Protein AF-A0A0R3Q0U9-F1 (afdb_monomer_lite)

Sequence (130 aa):
MTFQSTQISDSVWTILEEDIRGCFPISYLIIGDEKEYAFLALLIDTGCGNGNVYHYIKMQNIIRKKMLIVVNTHNHPEQTGGNFHFSTTGRDGLAHLVEDLCASGNDKYYTKLMNSNWHWEVKHLQGPQQ

Radius of gyration: 15.93 Å; chains: 1; bounding box: 51×30×42 Å

Secondary structure (DSSP, 8-state):
--EEEEE-SSSEEEEEE--TTS---EEEEEE--STTTTTEEEEE--TTSSS-HHHHHHTSTTTTTSEEEEE-SSS-HHHHTTGGGG-SSSTT---TTEEEEES-TT-TTGGG----S--------PPPP-

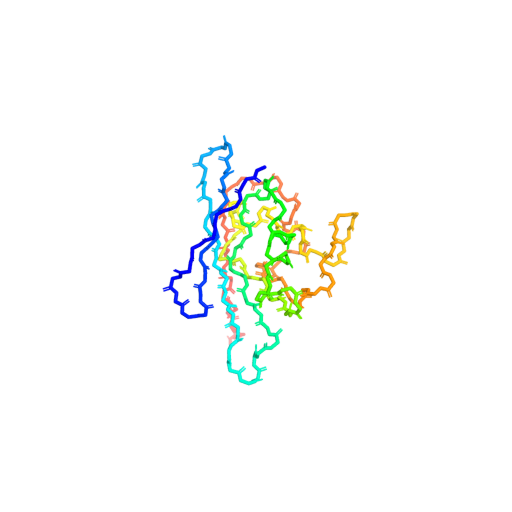InterPro domains:
  IPR001279 Metallo-beta-lactamase [PF00753] (41-116)
  IPR036866 Ribonuclease Z/Hydroxyacylglutathione hydrolase-like [G3DSA:3.60.15.10] (3-125)
  IPR036866 Ribonuclease Z/Hydroxyacylglutathione hydrolase-like [SSF56281] (4-89)

Foldseek 3Di:
DDWDWDDPDPFKIWIWDPDPVPPGAIKMKGADDPPVRNQEIEIEFQALLRDQSVVVQLPDPSNVRHAYEYAYPFLDSRRCNNVCCCDPDDPNDDNPRYPYHHYPPPDPCSVPDPDDDGDDDDDDPPPDDD

pLDDT: mean 77.1, std 18.7, range [39.69, 97.5]

Organism: Angiostrongylus costaricensis (NCBI:txid334426)

Structure (mmCIF, N/CA/C/O backbone):
data_AF-A0A0R3Q0U9-F1
#
_entry.id   AF-A0A0R3Q0U9-F1
#
loop_
_atom_site.group_PDB
_atom_site.id
_atom_site.type_symbol
_atom_site.label_atom_id
_atom_site.label_alt_id
_atom_site.label_comp_id
_atom_site.label_asym_id
_atom_site.label_entity_id
_atom_site.label_seq_id
_atom_site.pdbx_PDB_ins_code
_atom_site.Cartn_x
_atom_site.Cartn_y
_atom_site.Cartn_z
_atom_site.occupancy
_atom_site.B_iso_or_equiv
_atom_site.auth_seq_id
_atom_site.auth_comp_id
_atom_site.auth_asym_id
_atom_site.auth_atom_id
_atom_site.pdbx_PDB_model_num
ATOM 1 N N . MET A 1 1 ? 15.452 -4.931 -1.260 1.00 70.44 1 MET A N 1
ATOM 2 C CA . MET A 1 1 ? 14.932 -3.553 -1.327 1.00 70.44 1 MET A CA 1
ATOM 3 C C . MET A 1 1 ? 14.288 -3.203 -0.013 1.00 70.44 1 MET A C 1
ATOM 5 O O . MET A 1 1 ? 13.811 -4.108 0.669 1.00 70.44 1 MET A O 1
ATOM 9 N N . THR A 1 2 ? 14.352 -1.930 0.348 1.00 86.81 2 THR A N 1
ATOM 10 C CA . THR A 1 2 ? 13.971 -1.444 1.672 1.00 86.81 2 THR A CA 1
ATOM 11 C C . THR A 1 2 ? 12.712 -0.605 1.541 1.00 86.81 2 THR A C 1
ATOM 13 O O . THR A 1 2 ? 12.582 0.194 0.617 1.00 86.81 2 THR A O 1
ATOM 16 N N . PHE A 1 3 ? 11.788 -0.801 2.471 1.00 94.19 3 PHE A N 1
ATOM 17 C CA . PHE A 1 3 ? 10.667 0.103 2.670 1.00 94.19 3 PHE A CA 1
ATOM 18 C C . PHE A 1 3 ? 10.916 0.898 3.944 1.00 94.19 3 PHE A C 1
ATOM 20 O O . PHE A 1 3 ? 11.339 0.327 4.956 1.00 94.19 3 PHE A O 1
ATOM 27 N N . GLN A 1 4 ? 10.628 2.193 3.908 1.00 94.44 4 GLN A N 1
ATOM 28 C CA . GLN A 1 4 ? 10.645 3.045 5.090 1.00 94.44 4 GLN A CA 1
ATOM 29 C C . GLN A 1 4 ? 9.233 3.536 5.380 1.00 94.44 4 GLN A C 1
ATOM 31 O O . GLN A 1 4 ? 8.575 4.073 4.495 1.00 94.44 4 GLN A O 1
ATOM 36 N N . SER A 1 5 ? 8.771 3.380 6.617 1.00 94.44 5 SER A N 1
ATOM 37 C CA . SER A 1 5 ? 7.461 3.873 7.035 1.00 94.44 5 SER A CA 1
ATOM 38 C C . SER A 1 5 ? 7.604 5.048 7.989 1.00 94.44 5 SER A C 1
ATOM 40 O O . SER A 1 5 ? 8.389 4.970 8.933 1.00 94.44 5 SER A O 1
ATOM 42 N N . THR A 1 6 ? 6.817 6.103 7.799 1.00 95.94 6 THR A N 1
ATOM 43 C CA . THR A 1 6 ? 6.738 7.234 8.736 1.00 95.94 6 THR A CA 1
ATOM 44 C C . THR A 1 6 ? 5.290 7.468 9.131 1.00 95.94 6 THR A C 1
ATOM 46 O O . THR A 1 6 ? 4.412 7.551 8.276 1.00 95.94 6 THR A O 1
ATOM 49 N N . GLN A 1 7 ? 5.026 7.568 10.431 1.00 95.94 7 GLN A N 1
ATOM 50 C CA . GLN A 1 7 ? 3.703 7.925 10.925 1.00 95.94 7 GLN A CA 1
ATOM 51 C C . GLN A 1 7 ? 3.484 9.428 10.743 1.00 95.94 7 GLN A C 1
ATOM 53 O O . GLN A 1 7 ? 4.305 10.225 11.195 1.00 95.94 7 GLN A O 1
ATOM 58 N N . ILE A 1 8 ? 2.388 9.810 10.089 1.00 97.19 8 ILE A N 1
ATOM 59 C CA . ILE A 1 8 ? 2.038 11.220 9.845 1.00 97.19 8 ILE A CA 1
ATOM 60 C C . ILE A 1 8 ? 0.780 11.659 10.607 1.00 97.19 8 ILE A C 1
ATOM 62 O O . ILE A 1 8 ? 0.543 12.855 10.754 1.00 97.19 8 ILE A O 1
ATOM 66 N N . SER A 1 9 ? -0.001 10.709 11.125 1.00 95.75 9 SER A N 1
ATOM 67 C CA . SER A 1 9 ? -1.069 10.935 12.105 1.00 95.75 9 SER A CA 1
ATOM 68 C C . SER A 1 9 ? -1.344 9.657 12.908 1.00 95.75 9 SER A C 1
ATOM 70 O O . SER A 1 9 ? -0.760 8.607 12.631 1.00 95.75 9 SER A O 1
ATOM 72 N N . ASP A 1 10 ? -2.256 9.716 13.881 1.00 92.94 10 ASP A N 1
ATOM 73 C CA . ASP A 1 10 ? -2.622 8.569 14.728 1.00 92.94 10 ASP A CA 1
ATOM 74 C C . ASP A 1 10 ? -3.009 7.319 13.919 1.00 92.94 10 ASP A C 1
ATOM 76 O O . ASP A 1 10 ? -2.656 6.200 14.296 1.00 92.94 10 ASP A O 1
ATOM 80 N N . SER A 1 11 ? -3.658 7.510 12.769 1.00 93.81 11 SER A N 1
ATOM 81 C CA . SER A 1 11 ? -4.151 6.438 11.902 1.00 93.81 11 SER A CA 1
ATOM 82 C C . SER A 1 11 ? -3.480 6.372 10.528 1.00 93.81 11 SER A C 1
ATOM 84 O O . SER A 1 11 ? -3.794 5.461 9.763 1.00 93.81 11 SER A O 1
ATOM 86 N N . VAL A 1 12 ? -2.548 7.273 10.189 1.00 95.75 12 VAL A N 1
ATOM 87 C CA . VAL A 1 12 ? -1.976 7.355 8.832 1.00 95.75 12 VAL A CA 1
ATOM 88 C C . VAL A 1 12 ? -0.456 7.240 8.832 1.00 95.75 12 VAL A C 1
ATOM 90 O O . VAL A 1 12 ? 0.257 7.925 9.570 1.00 95.75 12 VAL A O 1
ATOM 93 N N . TRP A 1 13 ? 0.036 6.397 7.930 1.00 97.00 13 TRP A N 1
ATOM 94 C CA . TRP A 1 13 ? 1.447 6.152 7.676 1.00 97.00 13 TRP A CA 1
ATOM 95 C C . TRP A 1 13 ? 1.770 6.395 6.206 1.00 97.00 13 TRP A C 1
ATOM 97 O O . TRP A 1 13 ? 1.000 6.017 5.325 1.00 97.00 13 TRP A O 1
ATOM 107 N N . THR A 1 14 ? 2.930 6.977 5.932 1.00 97.25 14 THR A N 1
ATOM 108 C CA . THR A 1 14 ? 3.557 6.912 4.611 1.00 97.25 14 THR A CA 1
ATOM 109 C C . THR A 1 14 ? 4.457 5.689 4.544 1.00 97.25 14 THR A C 1
ATOM 111 O O . THR A 1 14 ? 5.051 5.293 5.549 1.00 97.25 14 THR A O 1
ATOM 114 N N . ILE A 1 15 ? 4.562 5.090 3.361 1.00 96.31 15 ILE A N 1
ATOM 115 C CA . ILE A 1 15 ? 5.492 4.007 3.050 1.00 96.31 15 ILE A CA 1
ATOM 116 C C . ILE A 1 15 ? 6.261 4.421 1.801 1.00 96.31 15 ILE A C 1
ATOM 118 O O . ILE A 1 15 ? 5.686 4.530 0.722 1.00 96.31 15 ILE A O 1
ATOM 122 N N . LEU A 1 16 ? 7.555 4.658 1.962 1.00 95.69 16 LEU A N 1
ATOM 123 C CA . LEU A 1 16 ? 8.487 4.940 0.883 1.00 95.69 16 LEU A CA 1
ATOM 124 C C . LEU A 1 16 ? 9.109 3.630 0.401 1.00 95.69 16 LEU A C 1
ATOM 126 O O . LEU A 1 16 ? 9.689 2.891 1.202 1.00 95.69 16 LEU A O 1
ATOM 130 N N . GLU A 1 17 ? 9.026 3.358 -0.898 1.00 94.25 17 GLU A N 1
ATOM 131 C CA . GLU A 1 17 ? 9.820 2.308 -1.535 1.00 94.25 17 GLU A CA 1
ATOM 132 C C . GLU A 1 17 ? 11.146 2.897 -2.026 1.00 94.25 17 GLU A C 1
ATOM 134 O O . GLU A 1 17 ? 11.174 3.765 -2.898 1.00 94.25 17 GLU A O 1
ATOM 139 N N . GLU A 1 18 ? 12.266 2.415 -1.485 1.00 90.44 18 GLU A N 1
ATOM 140 C CA . GLU A 1 18 ? 13.581 2.752 -2.026 1.00 90.44 18 GLU A CA 1
ATOM 141 C C . GLU A 1 18 ? 13.835 1.935 -3.290 1.00 90.44 18 GLU A C 1
ATOM 143 O O . GLU A 1 18 ? 14.299 0.789 -3.236 1.00 90.44 18 GLU A O 1
ATOM 148 N N . ASP A 1 19 ? 13.512 2.528 -4.436 1.00 80.12 19 ASP A N 1
ATOM 149 C CA . ASP A 1 19 ? 13.766 1.911 -5.724 1.00 80.12 19 ASP A CA 1
ATOM 150 C C . ASP A 1 19 ? 15.113 2.328 -6.333 1.00 80.12 19 ASP A C 1
ATOM 152 O O . ASP A 1 19 ? 15.623 3.430 -6.140 1.00 80.12 19 ASP A O 1
ATOM 156 N N . ILE A 1 20 ? 15.696 1.414 -7.107 1.00 78.44 20 ILE A N 1
ATOM 157 C CA . ILE A 1 20 ? 17.005 1.595 -7.755 1.00 78.44 20 ILE A CA 1
ATOM 158 C C . ILE A 1 20 ? 16.953 2.440 -9.041 1.00 78.44 20 ILE A C 1
ATOM 160 O O . ILE A 1 20 ? 17.987 2.675 -9.663 1.00 78.44 20 ILE A O 1
ATOM 164 N N . ARG A 1 21 ? 15.756 2.833 -9.487 1.00 78.75 21 ARG A N 1
ATOM 165 C CA . ARG A 1 21 ? 15.495 3.631 -10.696 1.00 78.75 21 ARG A CA 1
ATOM 166 C C . ARG A 1 21 ? 15.300 5.119 -10.379 1.00 78.75 21 ARG A C 1
ATOM 168 O O . ARG A 1 21 ? 15.266 5.921 -11.308 1.00 78.75 21 ARG A O 1
ATOM 175 N N . GLY A 1 22 ? 15.228 5.479 -9.098 1.00 82.38 22 GLY A N 1
ATOM 176 C CA . GLY A 1 22 ? 15.124 6.844 -8.605 1.00 82.38 22 GLY A CA 1
ATOM 177 C C . GLY A 1 22 ? 13.709 7.430 -8.604 1.00 82.38 22 GLY A C 1
ATOM 178 O O . GLY A 1 22 ? 13.596 8.652 -8.547 1.00 82.38 22 GLY A O 1
ATOM 179 N N . CYS A 1 23 ? 12.645 6.618 -8.689 1.00 84.38 23 CYS A N 1
ATOM 180 C CA . CYS A 1 23 ? 11.266 7.130 -8.644 1.00 84.38 23 CYS A CA 1
ATOM 181 C C . CYS A 1 23 ? 10.797 7.414 -7.206 1.00 84.38 23 CYS A C 1
ATOM 183 O O . CYS A 1 23 ? 10.090 8.393 -6.986 1.00 84.38 23 CYS A O 1
ATOM 185 N N . PHE A 1 24 ? 11.223 6.594 -6.242 1.00 90.88 24 PHE A N 1
ATOM 186 C CA . PHE A 1 24 ? 10.935 6.706 -4.810 1.00 90.88 24 PHE A CA 1
ATOM 187 C C . PHE A 1 24 ? 9.436 6.880 -4.498 1.00 90.88 24 PHE A C 1
ATOM 189 O O . PHE A 1 24 ? 9.052 7.879 -3.879 1.00 90.88 24 PHE A O 1
ATOM 196 N N . PRO A 1 25 ? 8.558 5.954 -4.936 1.00 92.69 25 PRO A N 1
ATOM 197 C CA . PRO A 1 25 ? 7.126 6.132 -4.761 1.00 92.69 25 PRO A CA 1
ATOM 198 C C . PRO A 1 25 ? 6.727 6.100 -3.288 1.00 92.69 25 PRO A C 1
ATOM 200 O O . PRO A 1 25 ? 7.261 5.335 -2.478 1.00 92.69 25 PRO A O 1
ATOM 203 N N . ILE A 1 26 ? 5.730 6.923 -2.972 1.00 95.56 26 ILE A N 1
ATOM 204 C CA . ILE A 1 26 ? 5.115 7.005 -1.652 1.00 95.56 26 ILE A CA 1
ATOM 205 C C . ILE A 1 26 ? 3.735 6.365 -1.736 1.00 95.56 26 ILE A C 1
ATOM 207 O O . ILE A 1 26 ? 2.898 6.779 -2.532 1.00 95.56 26 ILE A O 1
ATOM 211 N N . SER A 1 27 ? 3.497 5.374 -0.886 1.00 96.44 27 SER A N 1
ATOM 212 C CA . SER A 1 27 ? 2.169 4.825 -0.610 1.00 96.44 27 SER A CA 1
ATOM 213 C C . SER A 1 27 ? 1.647 5.375 0.717 1.00 96.44 27 SER A C 1
ATOM 215 O O . SER A 1 27 ? 2.433 5.687 1.618 1.00 96.44 27 SER A O 1
ATOM 217 N N . TYR A 1 28 ? 0.328 5.462 0.867 1.00 97.50 28 TYR A N 1
ATOM 218 C CA . TYR A 1 28 ? -0.304 5.811 2.142 1.00 97.50 28 TYR A CA 1
ATOM 219 C C . TYR A 1 28 ? -1.037 4.614 2.709 1.00 97.50 28 TYR A C 1
ATOM 221 O O . TYR A 1 28 ? -1.742 3.904 2.004 1.00 97.50 28 TYR A O 1
ATOM 229 N N . LEU A 1 29 ? -0.907 4.421 4.008 1.00 96.69 29 LEU A N 1
ATOM 230 C CA . LEU A 1 29 ? -1.579 3.373 4.740 1.00 96.69 29 LEU A CA 1
ATOM 231 C C . LEU A 1 29 ? -2.425 4.016 5.831 1.00 96.69 29 LEU A C 1
ATOM 233 O O . LEU A 1 29 ? -1.901 4.655 6.744 1.00 96.69 29 LEU A O 1
ATOM 237 N N . ILE A 1 30 ? -3.731 3.813 5.734 1.00 96.44 30 ILE A N 1
ATOM 238 C CA . ILE A 1 30 ? -4.732 4.364 6.636 1.00 96.44 30 ILE A CA 1
ATOM 239 C C . ILE A 1 30 ? -5.320 3.210 7.441 1.00 96.44 30 ILE A C 1
ATOM 241 O O . ILE A 1 30 ? -5.797 2.221 6.885 1.00 96.44 30 ILE A O 1
ATOM 245 N N . ILE A 1 31 ? -5.273 3.321 8.760 1.00 94.75 31 ILE A N 1
ATOM 246 C CA . ILE A 1 31 ? -5.758 2.308 9.688 1.00 94.75 31 ILE A CA 1
ATOM 247 C C . ILE A 1 31 ? -7.150 2.706 10.161 1.00 94.75 31 ILE A C 1
ATOM 249 O O . ILE A 1 31 ? -7.305 3.748 10.786 1.00 94.75 31 ILE A O 1
ATOM 253 N N . GLY A 1 32 ? -8.149 1.856 9.916 1.00 92.88 32 GLY A N 1
ATOM 254 C CA . GLY A 1 32 ? -9.473 2.056 10.494 1.00 92.88 32 GLY A CA 1
ATOM 255 C C . GLY A 1 32 ? -9.412 1.937 12.018 1.00 92.88 32 GLY A C 1
ATOM 256 O O . GLY A 1 32 ? -8.904 0.938 12.552 1.00 92.88 32 GLY A O 1
ATOM 257 N N . ASP A 1 33 ? -9.899 2.967 12.701 1.00 86.19 33 ASP A N 1
ATOM 258 C CA . ASP A 1 33 ? -9.901 3.136 14.156 1.00 86.19 33 ASP A CA 1
ATOM 259 C C . ASP A 1 33 ? -11.323 3.230 14.739 1.00 86.19 33 ASP A C 1
ATOM 261 O O . ASP A 1 33 ? -11.545 2.844 15.889 1.00 86.19 33 ASP A O 1
ATOM 265 N N . GLU A 1 34 ? -12.310 3.635 13.938 1.00 87.81 34 GLU A N 1
ATOM 266 C CA . GLU A 1 34 ? -13.722 3.541 14.298 1.00 87.81 34 GLU A CA 1
ATOM 267 C C . GLU A 1 34 ? -14.180 2.087 14.446 1.00 87.81 34 GLU A C 1
ATOM 269 O O . GLU A 1 34 ? -13.759 1.197 13.710 1.00 87.81 34 GLU A O 1
ATOM 274 N N . LYS A 1 35 ? -15.107 1.835 15.376 1.00 88.75 35 LYS A N 1
ATOM 275 C CA . LYS A 1 35 ? -15.573 0.481 15.724 1.00 88.75 35 LYS A CA 1
ATOM 276 C C . LYS A 1 35 ? -16.027 -0.344 14.511 1.00 88.75 35 LYS A C 1
ATOM 278 O O . LYS A 1 35 ? -15.776 -1.546 14.482 1.00 88.75 35 LYS A O 1
ATOM 283 N N . GLU A 1 36 ? -16.687 0.288 13.543 1.00 88.56 36 GLU A N 1
ATOM 284 C CA . GLU A 1 36 ? -17.160 -0.357 12.312 1.00 88.56 36 GLU A CA 1
ATOM 285 C C . GLU A 1 36 ? -16.015 -0.709 11.351 1.00 88.56 36 GLU A C 1
ATOM 287 O O . GLU A 1 36 ? -16.082 -1.732 10.684 1.00 88.56 36 GLU A O 1
ATOM 292 N N . TYR A 1 37 ? -14.923 0.059 11.348 1.00 87.38 37 TYR A N 1
ATOM 293 C CA . TYR A 1 37 ? -13.784 -0.110 10.437 1.00 87.38 37 TYR A CA 1
ATOM 294 C C . TYR A 1 37 ? -12.518 -0.621 11.140 1.00 87.38 37 TYR A C 1
ATOM 296 O O . TYR A 1 37 ? -11.461 -0.749 10.525 1.00 87.38 37 TYR A O 1
ATOM 304 N N . ALA A 1 38 ? -12.604 -0.979 12.424 1.00 89.81 38 ALA A N 1
ATOM 305 C CA . ALA A 1 38 ? -11.467 -1.383 13.250 1.00 89.81 38 ALA A CA 1
ATOM 306 C C . ALA A 1 38 ? -10.764 -2.659 12.753 1.00 89.81 38 ALA A C 1
ATOM 308 O O . ALA A 1 38 ? -9.637 -2.948 13.162 1.00 89.81 38 ALA A O 1
ATOM 309 N N . PHE A 1 39 ? -11.388 -3.433 11.865 1.00 89.19 39 PHE A N 1
ATOM 310 C CA . PHE A 1 39 ? -10.781 -4.601 11.223 1.00 89.19 39 PHE A CA 1
ATOM 311 C C . PHE A 1 39 ? -10.162 -4.294 9.851 1.00 89.19 39 PHE A C 1
ATOM 313 O O . PHE A 1 39 ? -9.533 -5.183 9.282 1.00 89.19 39 PHE A O 1
ATOM 320 N N . LEU A 1 40 ? -10.289 -3.063 9.344 1.00 91.62 40 LEU A N 1
ATOM 321 C CA . LEU A 1 40 ? -9.847 -2.646 8.014 1.00 91.62 40 LEU A CA 1
ATOM 322 C C . LEU A 1 40 ? -8.620 -1.734 8.058 1.00 91.62 40 LEU A C 1
ATOM 324 O O . LEU A 1 40 ? -8.344 -1.032 9.038 1.00 91.62 40 LEU A O 1
ATOM 328 N N . ALA A 1 41 ? -7.880 -1.757 6.959 1.00 94.75 41 ALA A N 1
ATOM 329 C CA . ALA A 1 41 ? -6.886 -0.768 6.593 1.00 94.75 41 ALA A CA 1
ATOM 330 C C . ALA A 1 41 ? -6.970 -0.507 5.081 1.00 94.75 41 ALA A C 1
ATOM 332 O O . ALA A 1 41 ? -7.238 -1.420 4.300 1.00 94.75 41 ALA A O 1
ATOM 333 N N . LEU A 1 42 ? -6.734 0.736 4.679 1.00 94.69 42 LEU A N 1
ATOM 334 C CA . LEU A 1 42 ? -6.703 1.174 3.289 1.00 94.69 42 LEU A CA 1
ATOM 335 C C . LEU A 1 42 ? -5.255 1.464 2.897 1.00 94.69 42 LEU A C 1
ATOM 337 O O . LEU A 1 42 ? -4.588 2.275 3.537 1.00 94.69 42 LEU A O 1
ATOM 341 N N . LEU A 1 43 ? -4.780 0.807 1.847 1.00 95.94 43 LEU A N 1
ATOM 342 C CA . LEU A 1 43 ? -3.519 1.115 1.189 1.00 95.94 43 LEU A CA 1
ATOM 343 C C . LEU A 1 43 ? -3.810 1.915 -0.084 1.00 95.94 43 LEU A C 1
ATOM 345 O O . LEU A 1 43 ? -4.555 1.457 -0.949 1.00 95.94 43 LEU A O 1
ATOM 349 N N . ILE A 1 44 ? -3.210 3.094 -0.193 1.00 96.12 44 ILE A N 1
ATOM 350 C CA . ILE A 1 44 ? -3.230 3.936 -1.383 1.00 96.12 44 ILE A CA 1
ATOM 351 C C . ILE A 1 44 ? -1.883 3.787 -2.078 1.00 96.12 44 ILE A C 1
ATOM 353 O O . ILE A 1 44 ? -0.853 4.120 -1.490 1.00 96.12 44 ILE A O 1
ATOM 357 N N . ASP A 1 45 ? -1.932 3.332 -3.326 1.00 94.62 45 ASP A N 1
ATOM 358 C CA . ASP A 1 45 ? -0.795 2.989 -4.175 1.00 94.62 45 ASP A CA 1
ATOM 359 C C . ASP A 1 45 ? 0.063 1.832 -3.636 1.00 94.62 45 ASP A C 1
ATOM 361 O O . ASP A 1 45 ? 0.041 1.476 -2.460 1.00 94.62 45 ASP A O 1
ATOM 365 N N . THR A 1 46 ? 0.779 1.161 -4.537 1.00 92.75 46 THR A N 1
ATOM 366 C CA . THR A 1 46 ? 1.528 -0.076 -4.234 1.00 92.75 46 THR A CA 1
ATOM 367 C C . THR A 1 46 ? 3.008 0.004 -4.588 1.00 92.75 46 THR A C 1
ATOM 369 O O . THR A 1 46 ? 3.722 -0.994 -4.474 1.00 92.75 46 THR A O 1
ATOM 372 N N . GLY A 1 47 ? 3.468 1.182 -5.008 1.00 92.69 47 GLY A N 1
ATOM 373 C CA . GLY A 1 47 ? 4.834 1.391 -5.458 1.00 92.69 47 GLY A CA 1
ATOM 374 C C . GLY A 1 47 ? 5.131 0.755 -6.818 1.00 92.69 47 GLY A C 1
ATOM 375 O O . GLY A 1 47 ? 4.247 0.265 -7.524 1.00 92.69 47 GLY A O 1
ATOM 376 N N . CYS A 1 48 ? 6.419 0.729 -7.146 1.00 90.25 48 CYS A N 1
ATOM 377 C CA . CYS A 1 48 ? 7.014 0.206 -8.373 1.00 90.25 48 CYS A CA 1
ATOM 378 C C . CYS A 1 48 ? 7.019 -1.334 -8.452 1.00 90.25 48 CYS A C 1
ATOM 380 O O . CYS A 1 48 ? 7.378 -1.881 -9.495 1.00 90.25 48 CYS A O 1
ATOM 382 N N . GLY A 1 49 ? 6.662 -2.048 -7.375 1.00 88.00 49 GLY A N 1
ATOM 383 C CA . GLY A 1 49 ? 6.662 -3.523 -7.331 1.00 88.00 49 GLY A CA 1
ATOM 384 C C . GLY A 1 49 ? 8.058 -4.140 -7.251 1.00 88.00 49 GLY A C 1
ATOM 385 O O . GLY A 1 49 ? 8.297 -5.271 -7.671 1.00 88.00 49 GLY A O 1
ATOM 386 N N . ASN A 1 50 ? 9.000 -3.361 -6.748 1.00 87.56 50 ASN A N 1
ATOM 387 C CA . ASN A 1 50 ? 10.419 -3.642 -6.715 1.00 87.56 50 ASN A CA 1
ATOM 388 C C . ASN A 1 50 ? 10.754 -4.422 -5.415 1.00 87.56 50 ASN A C 1
ATOM 390 O O . ASN A 1 50 ? 11.586 -5.335 -5.402 1.00 87.56 50 ASN A O 1
ATOM 394 N N . GLY A 1 51 ? 10.035 -4.138 -4.326 1.00 88.88 51 GLY A N 1
ATOM 395 C CA . GLY A 1 51 ? 9.916 -4.993 -3.142 1.00 88.88 51 GLY A CA 1
ATOM 396 C C . GLY A 1 51 ? 8.518 -5.600 -2.961 1.00 88.88 51 GLY A C 1
ATOM 397 O O . GLY A 1 51 ? 7.559 -5.224 -3.625 1.00 88.88 51 GLY A O 1
ATOM 398 N N . ASN A 1 52 ? 8.382 -6.508 -1.987 1.00 91.00 52 ASN A N 1
ATOM 399 C CA . ASN A 1 52 ? 7.085 -7.077 -1.611 1.00 91.00 52 ASN A CA 1
ATOM 400 C C . ASN A 1 52 ? 6.390 -6.218 -0.543 1.00 91.00 52 ASN A C 1
ATOM 402 O O . ASN A 1 52 ? 6.512 -6.476 0.660 1.00 91.00 52 ASN A O 1
ATOM 406 N N . VAL A 1 53 ? 5.665 -5.191 -0.994 1.00 92.06 53 VAL A N 1
ATOM 407 C CA . VAL A 1 53 ? 4.953 -4.252 -0.111 1.00 92.06 53 VAL A CA 1
ATOM 408 C C . VAL A 1 53 ? 3.888 -4.952 0.744 1.00 92.06 53 VAL A C 1
ATOM 410 O O . VAL A 1 53 ? 3.773 -4.644 1.928 1.00 92.06 53 VAL A O 1
ATOM 413 N N . TYR A 1 54 ? 3.182 -5.965 0.218 1.00 91.50 54 TYR A N 1
ATOM 414 C CA . TYR A 1 54 ? 2.202 -6.747 0.987 1.00 91.50 54 TYR A CA 1
ATOM 415 C C . TYR A 1 54 ? 2.851 -7.452 2.184 1.00 91.50 54 TYR A C 1
ATOM 417 O O . TYR A 1 54 ? 2.359 -7.381 3.312 1.00 91.50 54 TYR A O 1
ATOM 425 N N . HIS A 1 55 ? 3.982 -8.123 1.959 1.00 91.25 55 HIS A N 1
ATOM 426 C CA . HIS A 1 55 ? 4.720 -8.778 3.032 1.00 91.25 55 HIS A CA 1
ATOM 427 C C . HIS A 1 55 ? 5.217 -7.756 4.059 1.00 91.25 55 HIS A C 1
ATOM 429 O O . HIS A 1 55 ? 5.056 -7.967 5.261 1.00 91.25 55 HIS A O 1
ATOM 435 N N . TYR A 1 56 ? 5.757 -6.627 3.594 1.00 93.12 56 TYR A N 1
ATOM 436 C CA . TYR A 1 56 ? 6.245 -5.558 4.460 1.00 93.12 56 TYR A CA 1
ATOM 437 C C . TYR A 1 56 ? 5.159 -5.015 5.401 1.00 93.12 56 TYR A C 1
ATOM 439 O O . TYR A 1 56 ? 5.379 -4.965 6.614 1.00 93.12 56 TYR A O 1
ATOM 447 N N . ILE A 1 57 ? 3.976 -4.672 4.876 1.00 92.44 57 ILE A N 1
ATOM 448 C CA . ILE A 1 57 ? 2.868 -4.161 5.698 1.00 92.44 57 ILE A CA 1
ATOM 449 C C . I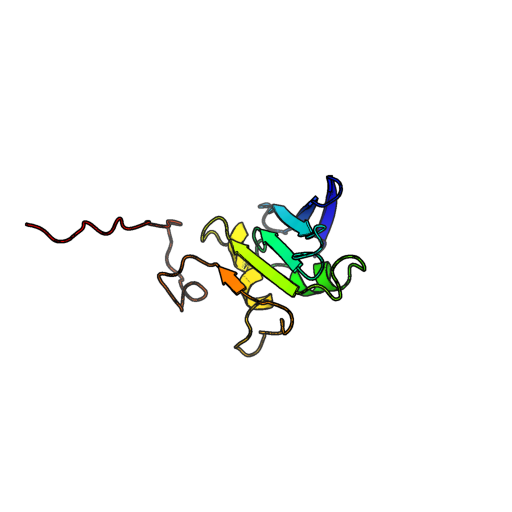LE A 1 57 ? 2.315 -5.244 6.632 1.00 92.44 57 ILE A C 1
ATOM 451 O O . ILE A 1 57 ? 2.030 -4.976 7.798 1.00 92.44 57 ILE A O 1
ATOM 455 N N . LYS A 1 58 ? 2.208 -6.499 6.176 1.00 89.88 58 LYS A N 1
ATOM 456 C CA . LYS A 1 58 ? 1.652 -7.594 6.988 1.00 89.88 58 LYS A CA 1
ATOM 457 C C . LYS A 1 58 ? 2.566 -8.058 8.116 1.00 89.88 58 LYS A C 1
ATOM 459 O O . LYS A 1 58 ? 2.076 -8.662 9.072 1.00 89.88 58 LYS A O 1
ATOM 464 N N . MET A 1 59 ? 3.857 -7.753 8.039 1.00 90.31 59 MET A N 1
ATOM 465 C CA . MET A 1 59 ? 4.797 -7.955 9.140 1.00 90.31 59 MET A CA 1
ATOM 466 C C . MET A 1 59 ? 4.625 -6.920 10.263 1.00 90.31 59 MET A C 1
ATOM 468 O O . MET A 1 59 ? 5.062 -7.174 11.385 1.00 90.31 59 MET A O 1
ATOM 472 N N . GLN A 1 60 ? 3.945 -5.796 10.009 1.00 87.50 60 GLN A N 1
ATOM 473 C CA . GLN A 1 60 ? 3.681 -4.784 11.030 1.00 87.50 60 GLN A CA 1
ATOM 474 C C . GLN A 1 60 ? 2.555 -5.232 11.966 1.00 87.50 60 GLN A C 1
ATOM 476 O O . GLN A 1 60 ? 1.455 -5.592 11.532 1.00 87.50 60 GLN A O 1
ATOM 481 N N . ASN A 1 61 ? 2.802 -5.153 13.276 1.00 85.00 61 ASN A N 1
ATOM 482 C CA . ASN A 1 61 ? 1.847 -5.598 14.298 1.00 85.00 61 ASN A CA 1
ATOM 483 C C . ASN A 1 61 ? 0.471 -4.927 14.166 1.00 85.00 61 ASN A C 1
ATOM 485 O O . ASN A 1 61 ? -0.545 -5.581 14.397 1.00 85.00 61 ASN A O 1
ATOM 489 N N . ILE A 1 62 ? 0.433 -3.657 13.749 1.00 79.12 62 ILE A N 1
ATOM 490 C CA . ILE A 1 62 ? -0.800 -2.860 13.691 1.00 79.12 62 ILE A CA 1
ATOM 491 C C . ILE A 1 62 ? -1.756 -3.314 12.568 1.00 79.12 62 ILE A C 1
ATOM 493 O O . ILE A 1 62 ? -2.955 -3.060 12.644 1.00 79.12 62 ILE A O 1
ATOM 497 N N . ILE A 1 63 ? -1.246 -4.014 11.542 1.00 84.38 63 ILE A N 1
ATOM 498 C CA . ILE A 1 63 ? -1.982 -4.366 10.306 1.00 84.38 63 ILE A CA 1
ATOM 499 C C . ILE A 1 63 ? -2.069 -5.876 10.092 1.00 84.38 63 ILE A C 1
ATOM 501 O O . ILE A 1 63 ? -2.926 -6.346 9.344 1.00 84.38 63 ILE A O 1
ATOM 505 N N . ARG A 1 64 ? -1.201 -6.668 10.736 1.00 83.44 64 ARG A N 1
ATOM 506 C CA . ARG A 1 64 ? -1.045 -8.111 10.485 1.00 83.44 64 ARG A CA 1
ATOM 507 C C . ARG A 1 64 ? -2.376 -8.857 10.326 1.00 83.44 64 ARG A C 1
ATOM 509 O O . ARG A 1 64 ? -2.529 -9.641 9.391 1.00 83.44 64 ARG A O 1
ATOM 516 N N .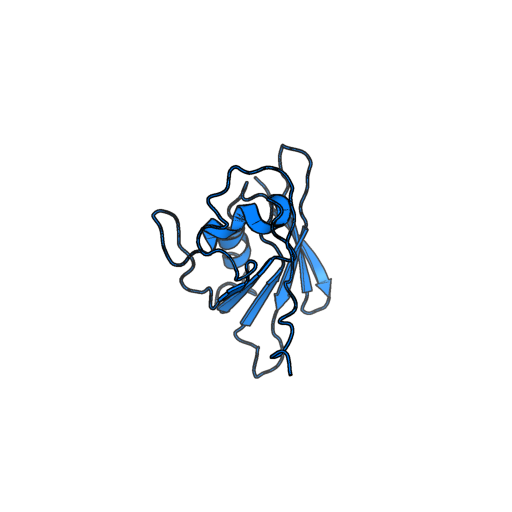 LYS A 1 65 ? -3.351 -8.573 11.195 1.00 85.56 65 LYS A N 1
ATOM 517 C CA . LYS A 1 65 ? -4.676 -9.222 11.210 1.00 85.56 65 LYS A CA 1
ATOM 518 C C . LYS A 1 65 ? -5.806 -8.426 10.539 1.00 85.56 65 LYS A C 1
ATOM 520 O O . LYS 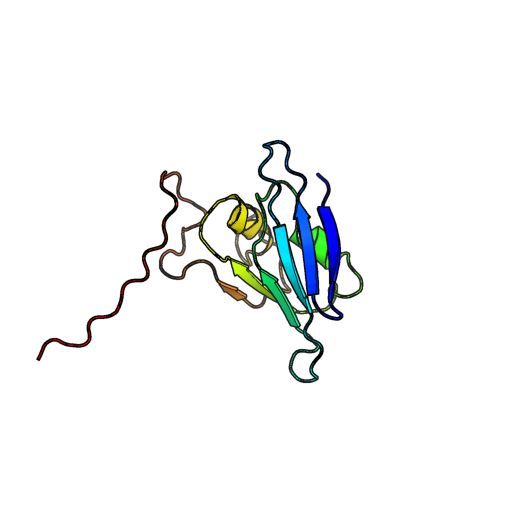A 1 65 ? -6.913 -8.941 10.474 1.00 85.56 65 LYS A O 1
ATOM 525 N N . LYS A 1 66 ? -5.552 -7.204 10.066 1.00 89.25 66 LYS A N 1
ATOM 526 C CA . LYS A 1 66 ? -6.565 -6.366 9.409 1.00 89.25 66 LYS A CA 1
ATOM 527 C C . LYS A 1 66 ? -6.776 -6.790 7.956 1.00 89.25 66 LYS A C 1
ATOM 529 O O . LYS A 1 66 ? -5.817 -7.195 7.291 1.00 89.25 66 LYS A O 1
ATOM 534 N N . MET A 1 67 ? -8.011 -6.695 7.484 1.00 88.94 67 MET A N 1
ATOM 535 C CA . MET A 1 67 ? -8.347 -6.762 6.065 1.00 88.94 67 MET A CA 1
ATOM 536 C C . MET A 1 67 ? -7.818 -5.510 5.365 1.00 88.94 67 MET A C 1
ATOM 538 O O . MET A 1 67 ? -7.747 -4.438 5.967 1.00 88.94 67 MET A O 1
ATOM 542 N N . LEU A 1 68 ? -7.392 -5.666 4.118 1.00 89.38 68 LEU A N 1
ATOM 543 C CA . LEU A 1 68 ? -6.816 -4.599 3.314 1.00 89.38 68 LEU A CA 1
ATOM 544 C C . LEU A 1 68 ? -7.737 -4.266 2.149 1.00 89.38 68 LEU A C 1
ATOM 546 O O . LEU A 1 68 ? -8.113 -5.148 1.382 1.00 89.38 68 LEU A O 1
ATOM 550 N N . ILE A 1 69 ? -8.024 -2.983 1.991 1.00 89.69 69 ILE A N 1
ATOM 551 C CA . ILE A 1 69 ? -8.538 -2.412 0.750 1.00 89.69 69 ILE A CA 1
ATOM 552 C C . ILE A 1 69 ? -7.348 -1.743 0.069 1.00 89.69 69 ILE A C 1
ATOM 554 O O . ILE A 1 69 ? -6.602 -1.015 0.722 1.00 89.69 69 ILE A O 1
ATOM 558 N N . VAL A 1 70 ? -7.140 -2.002 -1.217 1.00 89.88 70 VAL A N 1
ATOM 559 C CA . VAL A 1 70 ? -6.053 -1.393 -1.989 1.00 89.88 70 VAL A CA 1
ATOM 560 C C . VAL A 1 70 ? -6.656 -0.525 -3.081 1.00 89.88 70 VAL A C 1
ATOM 562 O O . VAL A 1 70 ? -7.470 -0.988 -3.875 1.00 89.88 70 VAL A O 1
ATOM 565 N N . VAL A 1 71 ? -6.256 0.740 -3.133 1.00 89.38 71 VAL A N 1
ATOM 566 C CA . VAL A 1 71 ? -6.712 1.703 -4.137 1.00 89.38 71 VAL A CA 1
ATOM 567 C C . VAL A 1 71 ? -5.489 2.298 -4.807 1.00 89.38 71 VAL A C 1
ATOM 569 O O . VAL A 1 71 ? -4.578 2.753 -4.124 1.00 89.38 71 VAL A O 1
ATOM 572 N N . ASN A 1 72 ? -5.459 2.327 -6.136 1.00 88.62 72 ASN A N 1
ATOM 573 C CA . ASN A 1 72 ? -4.435 3.085 -6.848 1.00 88.62 72 ASN A CA 1
ATOM 574 C C . ASN A 1 72 ? -4.998 4.449 -7.243 1.00 88.62 72 ASN A C 1
ATOM 576 O O . ASN A 1 72 ? -6.118 4.542 -7.747 1.00 88.62 72 ASN A O 1
ATOM 580 N N . THR A 1 73 ? -4.217 5.506 -7.048 1.00 86.69 73 THR A N 1
ATOM 581 C CA . THR A 1 73 ? -4.575 6.863 -7.473 1.00 86.69 73 THR A CA 1
ATOM 582 C C . THR A 1 73 ? -4.662 6.956 -8.994 1.00 86.69 73 THR A C 1
ATOM 584 O O . THR A 1 73 ? -5.545 7.629 -9.521 1.00 86.69 73 THR A O 1
ATOM 587 N N . HIS A 1 74 ? -3.768 6.253 -9.697 1.00 81.38 74 HIS A N 1
ATOM 588 C CA . HIS A 1 74 ? -3.736 6.146 -11.151 1.00 81.38 74 HIS A CA 1
ATOM 589 C C . HIS A 1 74 ? -2.942 4.924 -11.652 1.00 81.38 74 HIS A C 1
ATOM 591 O O . HIS A 1 74 ? -2.393 4.171 -10.857 1.00 81.38 74 HIS A O 1
ATOM 597 N N . ASN A 1 75 ? -2.897 4.701 -12.974 1.00 80.25 75 ASN A N 1
ATOM 598 C CA . ASN A 1 75 ? -2.332 3.510 -13.630 1.00 80.25 75 ASN A CA 1
ATOM 599 C C . ASN A 1 75 ? -0.836 3.600 -13.994 1.00 80.25 75 ASN A C 1
ATOM 601 O O . ASN A 1 75 ? -0.357 2.885 -14.874 1.00 80.25 75 ASN A O 1
ATOM 605 N N . HIS A 1 76 ? -0.099 4.474 -13.329 1.00 81.69 76 HIS A N 1
ATOM 606 C CA . HIS A 1 76 ? 1.344 4.582 -13.467 1.00 81.69 76 HIS A CA 1
ATOM 607 C C . HIS A 1 76 ? 2.052 3.392 -12.757 1.00 81.69 76 HIS A C 1
ATOM 609 O O . HIS A 1 76 ? 1.558 2.938 -11.716 1.00 81.69 76 HIS A O 1
ATOM 615 N N . PRO A 1 77 ? 3.162 2.807 -13.269 1.00 82.50 77 PRO A N 1
ATOM 616 C CA . PRO A 1 77 ? 3.904 1.730 -12.622 1.00 82.50 77 PRO A CA 1
ATOM 617 C C . PRO A 1 77 ? 4.376 2.067 -11.217 1.00 82.50 77 PRO A C 1
ATOM 619 O O . PRO A 1 77 ? 4.436 1.161 -10.401 1.00 82.50 77 PRO A O 1
ATOM 622 N N . GLU A 1 78 ? 4.664 3.326 -10.897 1.00 87.12 78 GLU A N 1
ATOM 623 C CA . GLU A 1 78 ? 5.052 3.731 -9.546 1.00 87.12 78 GLU A CA 1
ATOM 624 C C . GLU A 1 78 ? 3.870 3.765 -8.555 1.00 87.12 78 GLU A C 1
ATOM 626 O O . GLU A 1 78 ? 4.073 3.825 -7.345 1.00 87.12 78 GLU A O 1
ATOM 631 N N . GLN A 1 79 ? 2.637 3.609 -9.048 1.00 89.12 79 GLN A N 1
ATOM 632 C CA . GLN A 1 79 ? 1.421 3.452 -8.249 1.00 89.12 79 GLN A CA 1
ATOM 633 C C . GLN A 1 79 ? 0.872 2.025 -8.277 1.00 89.12 79 GLN A C 1
ATOM 635 O O . GLN A 1 79 ? 0.287 1.569 -7.291 1.00 89.12 79 GLN A O 1
ATOM 640 N N . THR A 1 80 ? 1.053 1.306 -9.384 1.00 88.19 80 THR A N 1
ATOM 641 C CA . THR A 1 80 ? 0.415 0.001 -9.644 1.00 88.19 80 THR A CA 1
ATOM 642 C C . THR A 1 80 ? 1.380 -1.173 -9.727 1.00 88.19 80 THR A C 1
ATOM 644 O O . THR A 1 80 ? 0.931 -2.320 -9.777 1.00 88.19 80 THR A O 1
ATOM 647 N N . GLY A 1 81 ? 2.688 -0.926 -9.750 1.00 87.25 81 GLY A N 1
ATOM 648 C CA . GLY A 1 81 ? 3.705 -1.947 -9.974 1.00 87.25 81 GLY A CA 1
ATOM 649 C C . GLY A 1 81 ? 3.660 -3.063 -8.936 1.00 87.25 81 GLY A C 1
ATOM 650 O O . GLY A 1 81 ? 3.883 -4.217 -9.286 1.00 87.25 81 GLY A O 1
ATOM 651 N N . GLY A 1 82 ? 3.291 -2.760 -7.689 1.00 89.31 82 GLY A N 1
ATOM 652 C CA . GLY A 1 82 ? 3.143 -3.742 -6.611 1.00 89.31 82 GLY A CA 1
ATOM 653 C C . GLY A 1 82 ? 1.808 -4.495 -6.574 1.00 89.31 82 GLY A C 1
ATOM 654 O O . GLY A 1 82 ? 1.655 -5.403 -5.754 1.00 89.31 82 GLY A O 1
ATOM 655 N N . ASN A 1 83 ? 0.842 -4.179 -7.445 1.00 87.69 83 ASN A N 1
ATOM 656 C CA . ASN A 1 83 ? -0.517 -4.737 -7.389 1.00 87.69 83 ASN A CA 1
ATOM 657 C C . ASN A 1 83 ? -0.566 -6.269 -7.464 1.00 87.69 83 ASN A C 1
ATOM 659 O O . ASN A 1 83 ? -1.441 -6.891 -6.863 1.00 87.69 83 ASN A O 1
ATOM 663 N N . PHE A 1 84 ? 0.375 -6.903 -8.167 1.00 81.62 84 PHE A N 1
ATOM 664 C CA . PHE A 1 84 ? 0.406 -8.363 -8.294 1.00 81.62 84 PHE A CA 1
ATOM 665 C C . PHE A 1 84 ? 0.586 -9.077 -6.943 1.00 81.62 84 PHE A C 1
ATOM 667 O O . PHE A 1 84 ? 0.103 -10.197 -6.789 1.00 81.62 84 PHE A O 1
ATOM 674 N N . HIS A 1 85 ? 1.182 -8.418 -5.940 1.00 85.12 85 HIS A N 1
ATOM 675 C CA . HIS A 1 85 ? 1.278 -8.943 -4.574 1.00 85.12 85 HIS A CA 1
ATOM 676 C C . HIS A 1 85 ? -0.076 -9.051 -3.862 1.00 85.12 85 HIS A C 1
ATOM 678 O O . HIS A 1 85 ? -0.200 -9.817 -2.906 1.00 85.12 85 HIS A O 1
ATOM 684 N N . PHE A 1 86 ? -1.078 -8.304 -4.329 1.00 82.50 86 PHE A N 1
ATOM 685 C CA . PHE A 1 86 ? -2.420 -8.228 -3.753 1.00 82.50 86 PHE A CA 1
ATOM 686 C C . PHE A 1 86 ? -3.464 -9.008 -4.556 1.00 82.50 86 PHE A C 1
ATOM 688 O O . PHE A 1 86 ? -4.610 -9.121 -4.129 1.00 82.50 86 PHE A O 1
ATOM 695 N N . SER A 1 87 ? -3.082 -9.576 -5.702 1.00 71.50 87 SER A N 1
ATOM 696 C CA . SER A 1 87 ? -3.986 -10.395 -6.501 1.00 71.50 87 SER A CA 1
ATOM 697 C C . SER A 1 87 ? -4.380 -11.669 -5.748 1.00 71.50 87 SER A C 1
ATOM 699 O O . SER A 1 87 ? -3.533 -12.372 -5.196 1.00 71.50 87 SER A O 1
ATOM 701 N N . THR A 1 88 ? -5.670 -12.005 -5.779 1.00 60.81 88 THR A N 1
ATOM 702 C CA . THR A 1 88 ? -6.213 -13.283 -5.282 1.00 60.81 88 THR A CA 1
ATOM 703 C C . THR A 1 88 ? -6.081 -14.415 -6.306 1.00 60.81 88 THR A C 1
ATOM 705 O O . THR A 1 88 ? -6.435 -15.559 -6.026 1.00 60.81 88 THR A O 1
ATOM 708 N N . THR A 1 89 ? -5.568 -14.115 -7.506 1.00 50.31 89 THR A N 1
ATOM 709 C CA . THR A 1 89 ? -5.393 -15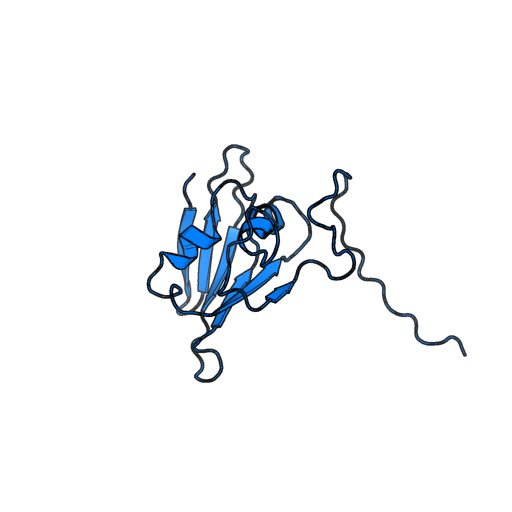.074 -8.605 1.00 50.31 89 THR A CA 1
ATOM 710 C C . THR A 1 89 ? -4.013 -14.946 -9.261 1.00 50.31 89 THR A C 1
ATOM 712 O O . THR A 1 89 ? -3.422 -13.867 -9.299 1.00 50.31 89 THR A O 1
ATOM 715 N N . GLY A 1 90 ? -3.495 -16.050 -9.805 1.00 50.84 90 GLY A N 1
ATOM 716 C CA . GLY A 1 90 ? -2.185 -16.105 -10.468 1.00 50.84 90 GLY A CA 1
ATOM 717 C C . GLY A 1 90 ? -1.120 -16.849 -9.657 1.00 50.84 90 GLY A C 1
ATOM 718 O O . GLY A 1 90 ? -1.305 -17.124 -8.477 1.00 50.84 90 GLY A O 1
ATOM 719 N N . ARG A 1 91 ? -0.004 -17.205 -10.312 1.00 48.62 91 ARG A N 1
ATOM 720 C CA . ARG A 1 91 ? 1.091 -18.006 -9.721 1.00 48.62 91 ARG A CA 1
ATOM 721 C C . ARG A 1 91 ? 1.740 -17.328 -8.500 1.00 48.62 91 ARG A C 1
ATOM 723 O O . ARG A 1 91 ? 2.225 -18.037 -7.627 1.00 48.62 91 ARG A O 1
ATOM 730 N N . ASP A 1 92 ? 1.673 -15.996 -8.434 1.00 49.84 92 ASP A N 1
ATOM 731 C CA . ASP A 1 92 ? 2.302 -15.157 -7.402 1.00 49.84 92 ASP A CA 1
ATOM 732 C C . ASP A 1 92 ? 1.288 -14.362 -6.543 1.00 49.84 92 ASP A C 1
ATOM 734 O O . ASP A 1 92 ? 1.686 -13.526 -5.731 1.00 49.84 92 ASP A O 1
ATOM 738 N N . GLY A 1 93 ? -0.021 -14.600 -6.710 1.00 54.38 93 GLY A N 1
ATOM 739 C CA . GLY A 1 93 ? -1.080 -13.917 -5.957 1.00 54.38 93 GLY A CA 1
ATOM 740 C C . GLY A 1 93 ? -1.292 -14.544 -4.574 1.00 54.38 93 GLY A C 1
ATOM 741 O O . GLY A 1 93 ? -1.688 -15.704 -4.481 1.00 54.38 93 GLY A O 1
ATOM 742 N N . LEU A 1 94 ? -0.993 -13.807 -3.494 1.00 54.47 94 LEU A N 1
ATOM 743 C CA . LEU A 1 94 ? -0.857 -14.357 -2.128 1.00 54.47 94 LEU A CA 1
ATOM 744 C C . LEU A 1 94 ? -1.732 -13.678 -1.055 1.00 54.47 94 LEU A C 1
ATOM 746 O O . LEU A 1 94 ? -1.698 -14.069 0.121 1.00 54.47 94 LEU A O 1
ATOM 750 N N . ALA A 1 95 ? -2.517 -12.662 -1.409 1.00 60.56 95 ALA A N 1
ATOM 751 C CA . ALA A 1 95 ? -3.150 -11.805 -0.414 1.00 60.56 95 ALA A CA 1
ATOM 752 C C . ALA A 1 95 ? -4.573 -12.246 -0.039 1.00 60.56 95 ALA A C 1
ATOM 754 O O . ALA A 1 95 ? -5.564 -11.605 -0.361 1.00 60.56 95 ALA A O 1
ATOM 755 N N . HIS A 1 96 ? -4.665 -13.332 0.728 1.00 62.00 96 HIS A N 1
ATOM 756 C CA . HIS A 1 96 ? -5.911 -13.851 1.320 1.00 62.00 96 HIS A CA 1
ATOM 757 C C . HIS A 1 96 ? -6.634 -12.876 2.276 1.00 62.00 96 HIS A C 1
ATOM 759 O O . HIS A 1 96 ? -7.727 -13.181 2.742 1.00 62.00 96 HIS A O 1
ATOM 765 N N . LEU A 1 97 ? -6.023 -11.729 2.596 1.00 64.19 97 LEU A N 1
ATOM 766 C CA . LEU A 1 97 ? -6.583 -10.675 3.451 1.00 64.19 97 LEU A CA 1
ATOM 767 C C . LEU A 1 97 ? -6.798 -9.362 2.688 1.00 64.19 97 LEU A C 1
ATOM 769 O O . LEU A 1 97 ? -6.827 -8.304 3.312 1.00 64.19 97 LEU A O 1
ATOM 773 N N . VAL A 1 98 ? -6.892 -9.415 1.359 1.00 68.38 98 VAL A N 1
ATOM 774 C CA . VAL A 1 98 ? -7.310 -8.279 0.529 1.00 68.38 98 VAL A CA 1
ATOM 775 C C . VAL A 1 98 ? -8.784 -8.443 0.208 1.00 68.38 98 VAL A C 1
ATOM 777 O O . VAL A 1 98 ? -9.193 -9.469 -0.330 1.00 68.38 98 VAL A O 1
ATOM 780 N N . GLU A 1 99 ? -9.569 -7.444 0.590 1.00 67.06 99 GLU A N 1
ATOM 781 C CA . GLU A 1 99 ? -11.006 -7.391 0.339 1.00 67.06 99 GLU A CA 1
ATOM 782 C C . GLU A 1 99 ? -11.302 -6.864 -1.065 1.00 67.06 99 GLU A C 1
ATOM 784 O O . GLU A 1 99 ? -12.117 -7.450 -1.772 1.00 67.06 99 GLU A O 1
ATOM 789 N N . ASP A 1 100 ? -10.593 -5.812 -1.486 1.00 62.31 100 ASP A N 1
ATOM 790 C CA . ASP A 1 100 ? -10.757 -5.210 -2.809 1.00 62.31 100 ASP A CA 1
ATOM 791 C C . ASP A 1 100 ? -9.448 -4.587 -3.329 1.00 62.31 100 ASP A C 1
ATOM 793 O O . ASP A 1 100 ? -8.597 -4.142 -2.548 1.00 62.31 100 ASP A O 1
ATOM 797 N N . LEU A 1 101 ? -9.304 -4.561 -4.657 1.00 63.41 101 LEU A N 1
ATOM 798 C CA . LEU A 1 101 ? -8.220 -3.915 -5.396 1.00 63.41 101 LEU A CA 1
ATOM 799 C C . LEU A 1 101 ? -8.823 -3.014 -6.482 1.00 63.41 101 LEU A C 1
ATOM 801 O O . LEU A 1 101 ? -9.105 -3.441 -7.604 1.00 63.41 101 LEU A O 1
ATOM 805 N N . CYS A 1 102 ? -8.977 -1.738 -6.146 1.00 62.81 102 CYS A N 1
ATOM 806 C CA . CYS A 1 102 ? -9.548 -0.718 -7.014 1.00 62.81 102 CYS A CA 1
ATOM 807 C C . CYS A 1 102 ? -8.480 -0.156 -7.959 1.00 62.81 102 CYS A C 1
ATOM 809 O O . CYS A 1 102 ? -7.960 0.943 -7.758 1.00 62.81 102 CYS A O 1
ATOM 811 N N . ALA A 1 103 ? -8.162 -0.909 -9.009 1.00 58.62 103 ALA A N 1
ATOM 812 C CA . ALA A 1 103 ? -7.468 -0.386 -10.179 1.00 58.62 103 ALA A CA 1
ATOM 813 C C . ALA A 1 103 ? -8.514 -0.056 -11.251 1.00 58.62 103 ALA A C 1
ATOM 815 O O . ALA A 1 103 ? -9.379 -0.885 -11.521 1.00 58.62 103 ALA A O 1
ATOM 816 N N . SER A 1 104 ? -8.461 1.157 -11.818 1.00 49.47 104 SER A N 1
ATOM 817 C CA . SER A 1 104 ? -9.377 1.704 -12.840 1.00 49.47 104 SER A CA 1
ATOM 818 C C . SER A 1 104 ? -10.208 0.633 -13.575 1.00 49.47 104 SER A C 1
ATOM 820 O O . SER A 1 104 ? -9.701 -0.063 -14.455 1.00 49.47 104 SER A O 1
ATOM 822 N N . GLY A 1 105 ? -11.484 0.493 -13.199 1.00 44.50 105 GLY A N 1
ATOM 823 C CA . GLY A 1 105 ? -12.319 -0.688 -13.474 1.00 44.50 105 GLY A CA 1
ATOM 824 C C . GLY A 1 105 ? -12.723 -0.954 -14.930 1.00 44.50 105 GLY A C 1
ATOM 825 O O . GLY A 1 105 ? -13.655 -1.720 -15.161 1.00 44.50 105 GLY A O 1
ATOM 826 N N . ASN A 1 106 ? -12.068 -0.339 -15.916 1.00 51.12 106 ASN A N 1
ATOM 827 C CA . ASN A 1 106 ? -12.402 -0.536 -17.327 1.00 51.12 106 ASN A CA 1
ATOM 828 C C . ASN A 1 106 ? -11.636 -1.702 -17.986 1.00 51.12 106 ASN A C 1
ATOM 830 O O . ASN A 1 106 ? -12.074 -2.193 -19.023 1.00 51.12 106 ASN A O 1
ATOM 834 N N . ASP A 1 107 ? -10.524 -2.176 -17.407 1.00 51.66 107 ASP A N 1
ATOM 835 C CA . ASP A 1 107 ? -9.722 -3.252 -18.008 1.00 51.66 107 ASP A CA 1
ATOM 836 C C . ASP A 1 107 ? -9.251 -4.287 -16.974 1.00 51.66 107 ASP A C 1
ATOM 838 O O . ASP A 1 107 ? -8.434 -3.989 -16.111 1.00 51.66 107 ASP A O 1
ATOM 842 N N . LYS A 1 108 ? -9.720 -5.539 -17.090 1.00 53.28 108 LYS A N 1
ATOM 843 C CA . LYS A 1 108 ? -9.301 -6.680 -16.241 1.00 53.28 108 LYS A CA 1
ATOM 844 C C . LYS A 1 108 ? -7.879 -7.175 -16.541 1.00 53.28 108 LYS A C 1
ATOM 846 O O . LYS A 1 108 ? -7.364 -8.035 -15.829 1.00 53.28 108 LYS A O 1
ATOM 851 N N . TYR A 1 109 ? -7.254 -6.663 -17.596 1.00 51.84 109 TYR A N 1
ATOM 852 C CA . TYR A 1 109 ? -5.893 -6.971 -18.020 1.00 51.84 109 TYR A CA 1
ATOM 853 C C . TYR A 1 109 ? -4.949 -5.777 -17.840 1.00 51.84 109 TYR A C 1
ATOM 855 O O . TYR A 1 109 ? -3.875 -5.771 -18.434 1.00 51.84 109 TYR A O 1
ATOM 863 N N . TYR A 1 110 ? -5.299 -4.799 -16.997 1.00 54.84 110 TYR A N 1
ATOM 864 C CA . TYR A 1 110 ? -4.489 -3.599 -16.748 1.00 54.84 110 TYR A CA 1
ATOM 865 C C . TYR A 1 110 ? -3.050 -3.895 -16.280 1.00 54.84 110 TYR A C 1
ATOM 867 O O . TYR A 1 110 ? -2.150 -3.090 -16.486 1.00 54.84 110 TYR A O 1
ATOM 875 N N . THR A 1 111 ? -2.799 -5.080 -15.717 1.00 50.59 111 THR A N 1
ATOM 876 C CA . THR A 1 111 ? -1.456 -5.566 -15.358 1.00 50.59 111 THR A CA 1
ATOM 877 C C . THR A 1 111 ? -0.643 -6.105 -16.546 1.00 50.59 111 THR A C 1
ATOM 879 O O . THR A 1 111 ? 0.516 -6.474 -16.371 1.00 50.59 111 THR A O 1
ATOM 882 N N . LYS A 1 112 ? -1.219 -6.188 -17.757 1.00 50.97 112 LYS A N 1
ATOM 883 C CA . LYS A 1 112 ? -0.611 -6.815 -18.948 1.00 50.97 112 LYS A CA 1
ATOM 884 C C . LYS A 1 112 ? -0.140 -5.846 -20.039 1.00 50.97 112 LYS A C 1
ATOM 886 O O . LYS A 1 112 ? 0.424 -6.315 -21.027 1.00 50.97 112 LYS A O 1
ATOM 891 N N . LEU A 1 113 ? -0.361 -4.536 -19.937 1.00 51.22 113 LEU A N 1
ATOM 892 C CA . LEU A 1 113 ? -0.167 -3.653 -21.094 1.00 51.22 113 LEU A CA 1
ATOM 893 C C . LEU A 1 113 ? 1.242 -3.043 -21.186 1.00 51.22 113 LEU A C 1
ATOM 895 O O . LEU A 1 113 ? 1.584 -2.087 -20.500 1.00 51.22 113 LEU A O 1
ATOM 899 N N . MET A 1 114 ? 2.016 -3.555 -22.150 1.00 44.62 114 MET A N 1
ATOM 900 C CA . MET A 1 114 ? 3.121 -2.850 -22.812 1.00 44.62 114 MET A CA 1
ATOM 901 C C . MET A 1 114 ? 2.585 -1.780 -23.786 1.00 44.62 114 MET A C 1
ATOM 903 O O . MET A 1 114 ? 2.785 -1.893 -24.996 1.00 44.62 114 MET A O 1
ATOM 907 N N . ASN A 1 115 ? 1.873 -0.756 -23.311 1.00 46.31 115 ASN A N 1
ATOM 908 C CA . ASN A 1 115 ? 1.552 0.375 -24.183 1.00 46.31 115 ASN A CA 1
ATOM 909 C C . ASN A 1 115 ? 1.771 1.708 -23.469 1.00 46.31 115 ASN A C 1
ATOM 911 O O . ASN A 1 115 ? 1.164 2.009 -22.446 1.00 46.31 115 ASN A O 1
ATOM 915 N N . SER A 1 116 ? 2.718 2.461 -24.015 1.00 53.09 116 SER A N 1
ATOM 916 C CA . SER A 1 116 ? 3.193 3.758 -23.554 1.00 53.09 116 SER A CA 1
ATOM 917 C C . SER A 1 116 ? 2.100 4.828 -23.624 1.00 53.09 116 SER A C 1
ATOM 919 O O . SER A 1 116 ? 1.391 4.888 -24.628 1.00 53.09 116 SER A O 1
ATOM 921 N N . ASN A 1 117 ? 2.070 5.708 -22.609 1.00 44.53 117 ASN A N 1
ATOM 922 C CA . ASN A 1 117 ? 1.263 6.940 -22.448 1.00 44.53 117 ASN A CA 1
ATOM 923 C C . ASN A 1 117 ? 0.101 6.882 -21.419 1.00 44.53 117 ASN A C 1
ATOM 925 O O . ASN A 1 117 ? -0.973 7.414 -21.668 1.00 44.53 117 ASN A O 1
ATOM 929 N N . TRP A 1 118 ? 0.332 6.263 -20.252 1.00 40.72 118 TRP A N 1
ATOM 930 C CA . TRP A 1 118 ? 0.063 6.816 -18.902 1.00 40.72 118 TRP A CA 1
ATOM 931 C C . TRP A 1 118 ? -1.328 7.367 -18.488 1.00 40.72 118 TRP A C 1
ATOM 933 O O . TRP A 1 118 ? -1.446 7.932 -17.405 1.00 40.72 118 TRP A O 1
ATOM 943 N N . HIS A 1 119 ? -2.393 7.244 -19.281 1.00 45.16 119 HIS A N 1
ATOM 944 C CA . HIS A 1 119 ? -3.668 7.918 -18.987 1.00 45.16 119 HIS A CA 1
ATOM 945 C C . HIS A 1 119 ? -4.810 6.981 -18.568 1.00 45.16 119 HIS A C 1
ATOM 947 O O . HIS A 1 119 ? -4.969 5.865 -19.064 1.00 45.16 119 HIS A O 1
ATOM 953 N N . TRP A 1 120 ? -5.651 7.519 -17.687 1.00 39.69 120 TRP A N 1
ATOM 954 C CA . TRP A 1 120 ? -7.010 7.099 -17.345 1.00 39.69 120 TRP A CA 1
ATOM 955 C C . TRP A 1 120 ? -7.956 8.108 -17.997 1.00 39.69 120 TRP A C 1
ATOM 957 O O . TRP A 1 120 ? -7.810 9.311 -17.796 1.00 39.69 120 TRP A O 1
ATOM 967 N N . GLU A 1 121 ? -8.940 7.635 -18.762 1.00 40.47 121 GLU A N 1
ATOM 968 C CA . GLU A 1 121 ? -10.048 8.471 -19.230 1.00 40.47 121 GLU A CA 1
ATOM 969 C C . GLU A 1 121 ? -11.325 8.011 -18.516 1.00 40.47 121 GLU A C 1
ATOM 971 O O . GLU A 1 121 ? -11.823 6.905 -18.744 1.00 40.47 121 GLU A O 1
ATOM 976 N N . VAL A 1 122 ? -11.851 8.844 -17.613 1.00 44.31 122 VAL A N 1
ATOM 977 C CA . VAL A 1 122 ? -13.182 8.636 -17.031 1.00 44.31 122 VAL A CA 1
ATOM 978 C C . VAL A 1 122 ? -14.202 9.040 -18.091 1.00 44.31 122 VAL A C 1
ATOM 980 O O . VAL A 1 122 ? -14.428 10.225 -18.329 1.00 44.31 122 VAL A O 1
ATOM 983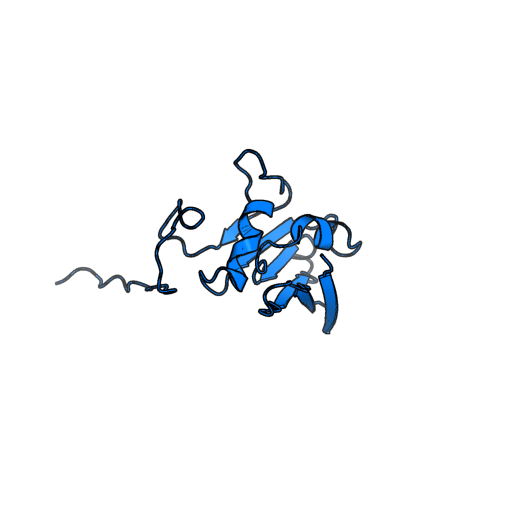 N N . LYS A 1 123 ? -14.825 8.065 -18.758 1.00 46.88 123 LYS A N 1
ATOM 984 C CA . LYS A 1 123 ? -15.917 8.358 -19.694 1.00 46.88 123 LYS A CA 1
ATOM 985 C C . LYS A 1 123 ? -17.181 8.717 -18.920 1.00 46.88 123 LYS A C 1
ATOM 987 O O . LYS A 1 123 ? -17.761 7.874 -18.240 1.00 46.88 123 LYS A O 1
ATOM 992 N N . HIS A 1 124 ? -17.637 9.959 -19.066 1.00 41.81 124 HIS A N 1
ATOM 993 C CA . HIS A 1 124 ? -18.983 10.346 -18.660 1.00 41.81 124 HIS A CA 1
ATOM 994 C C . HIS A 1 124 ? -20.005 9.569 -19.495 1.00 41.81 124 HIS A C 1
ATOM 996 O O . HIS A 1 124 ? -20.012 9.662 -20.724 1.00 41.81 124 HIS A O 1
ATOM 1002 N N . LEU A 1 125 ? -20.885 8.820 -18.830 1.00 46.47 125 LEU A N 1
ATOM 1003 C CA . LEU A 1 125 ? -22.101 8.320 -19.459 1.00 46.47 125 LEU A CA 1
ATOM 1004 C C . LEU A 1 125 ? -22.945 9.542 -19.836 1.00 46.47 125 LEU A C 1
ATOM 1006 O O . LEU A 1 125 ? -23.557 10.168 -18.972 1.00 46.47 125 LEU A O 1
ATOM 1010 N N . GLN A 1 126 ? -22.958 9.909 -21.117 1.00 51.31 126 GLN A N 1
ATOM 1011 C CA . GLN A 1 126 ? -24.034 10.750 -21.621 1.00 51.31 126 GLN A CA 1
ATOM 1012 C C . GLN A 1 126 ? -25.318 9.930 -21.475 1.00 51.31 126 GLN A C 1
ATOM 1014 O O . GLN A 1 126 ? -25.422 8.829 -22.018 1.00 51.31 126 GLN A O 1
ATOM 1019 N N . GLY A 1 127 ? -26.247 10.436 -20.660 1.00 54.19 127 GLY A N 1
ATOM 1020 C CA . GLY A 1 127 ? -27.578 9.859 -20.502 1.00 54.19 127 GLY A CA 1
ATOM 1021 C C . GLY A 1 127 ? -28.299 9.728 -21.851 1.00 54.19 127 GLY A C 1
ATOM 1022 O O . GLY A 1 127 ? -27.848 10.299 -22.847 1.00 54.19 127 GLY A O 1
ATOM 1023 N N . PRO A 1 128 ? -29.401 8.962 -21.905 1.00 51.16 128 PRO A N 1
ATOM 1024 C CA . PRO A 1 128 ? -30.068 8.645 -23.161 1.00 51.16 128 PRO A CA 1
ATOM 1025 C C . PRO A 1 128 ? -30.437 9.930 -23.911 1.00 51.16 128 PRO A C 1
ATOM 1027 O O . PRO A 1 128 ? -31.033 10.839 -23.333 1.00 51.16 128 PRO A O 1
ATOM 1030 N N . GLN A 1 129 ? -30.046 10.000 -25.187 1.00 53.22 129 GLN A N 1
ATOM 1031 C CA . GLN A 1 129 ? -30.451 11.079 -26.085 1.00 53.22 129 GLN A CA 1
ATOM 1032 C C . GLN A 1 129 ? -31.981 11.052 -26.212 1.00 53.22 129 GLN A C 1
ATOM 1034 O O . GLN A 1 129 ? -32.546 9.998 -26.507 1.00 53.22 129 GLN A O 1
ATOM 1039 N N . GLN A 1 130 ? -32.618 12.189 -25.913 1.00 45.41 130 GLN A N 1
ATOM 1040 C CA . GLN A 1 130 ? -34.046 12.425 -26.153 1.00 45.41 130 GLN A CA 1
ATOM 1041 C C . GLN A 1 130 ? -34.330 12.563 -27.646 1.00 45.41 130 GLN A C 1
ATOM 1043 O O . GLN A 1 130 ? -33.480 13.163 -28.344 1.00 45.41 130 GLN A O 1
#